Protein AF-A0A377UW04-F1 (afdb_monomer_lite)

pLDDT: mean 78.17, std 21.23, range [32.84, 97.94]

Secondary structure (DSSP, 8-state):
--HHHHHHHSS-PPP------TTEEEEEE-TTS-EESS--SEEEEEE-S-HHHHHHHHHHHHHHHHHHHHHT-TTGGGS-PPP-----------------S--HHHHHHH---

InterPro domains:
  IPR012338 Beta-lactamase/transpeptidase-like [G3DSA:3.40.710.10] (1-67)

Organism: Klebsiella pneumoniae (NCBI:txid573)

Sequence (113 aa):
MSIYQRYLANQTPTPLVLTVPEDVVDMGVDSNGNFVCSGGMRSLPVWTTQPDALCRQGEMMQQQQLQQQEAKNPFNQSGQQPPPQQQQQQQPPKQQEKSDGVAGWIKDMFGSN

Foldseek 3Di:
DDPVVVVCVVDPDDDDDDDDDPQFDWFAAAPVRATAPDDHPGTDTDRHPCSPVRRVVSVVVVVVVVVVVVVPDPVNVVDDDDPDDDDDDDDDDDDPPPPDPDPVVVCVVPPDD

Radius of gyration: 28.06 Å; chains: 1; bounding box: 60×44×73 Å

Structure (mmCIF, N/CA/C/O backbone):
data_AF-A0A377UW04-F1
#
_entry.id   AF-A0A377UW04-F1
#
loop_
_atom_site.group_PDB
_atom_site.id
_atom_site.type_symbol
_atom_site.label_atom_id
_atom_site.label_alt_id
_atom_site.label_comp_id
_atom_site.label_asym_id
_atom_site.label_entity_id
_atom_site.label_seq_id
_atom_site.pdbx_PDB_ins_code
_atom_site.Cartn_x
_atom_site.Cartn_y
_atom_site.Cartn_z
_atom_site.occupancy
_atom_site.B_iso_or_equiv
_atom_site.auth_seq_id
_atom_site.auth_comp_id
_atom_site.auth_asym_id
_atom_site.auth_atom_id
_atom_site.pdbx_PDB_model_num
ATOM 1 N N . MET A 1 1 ? 1.927 -4.065 35.494 1.00 72.06 1 MET A N 1
ATOM 2 C CA . MET A 1 1 ? 0.737 -4.257 34.635 1.00 72.06 1 MET A CA 1
ATOM 3 C C . MET A 1 1 ? 0.150 -2.891 34.331 1.00 72.06 1 MET A C 1
ATOM 5 O O . MET A 1 1 ? -0.013 -2.115 35.268 1.00 72.06 1 MET A O 1
ATOM 9 N N . SER A 1 2 ? -0.097 -2.566 33.061 1.00 93.25 2 SER A N 1
ATOM 10 C CA . SER A 1 2 ? -0.686 -1.270 32.698 1.00 93.25 2 SER A CA 1
ATOM 11 C C . SER A 1 2 ? -2.187 -1.242 33.009 1.00 93.25 2 SER A C 1
ATOM 13 O O . SER A 1 2 ? -2.844 -2.285 33.056 1.00 93.25 2 SER A O 1
ATOM 15 N N . ILE A 1 3 ? -2.744 -0.046 33.216 1.00 95.75 3 ILE A N 1
ATOM 16 C CA . ILE A 1 3 ? -4.182 0.131 33.479 1.00 95.75 3 ILE A CA 1
ATOM 17 C C . ILE A 1 3 ? -5.031 -0.423 32.325 1.00 95.75 3 ILE A C 1
ATOM 19 O O . ILE A 1 3 ? -6.041 -1.077 32.571 1.00 95.75 3 ILE A O 1
ATOM 23 N N . TYR A 1 4 ? -4.584 -0.246 31.078 1.00 95.19 4 TYR A N 1
ATOM 24 C CA . TYR A 1 4 ? -5.292 -0.744 29.898 1.00 95.19 4 TYR A CA 1
ATOM 25 C C . TYR A 1 4 ? -5.371 -2.277 29.855 1.00 95.19 4 TYR A C 1
ATOM 27 O O . TYR A 1 4 ? -6.445 -2.830 29.637 1.00 95.19 4 TYR A O 1
ATOM 35 N N . GLN A 1 5 ? -4.271 -2.975 30.159 1.00 95.69 5 GLN A N 1
ATOM 36 C CA . GLN A 1 5 ? -4.279 -4.441 30.239 1.00 95.69 5 GLN A CA 1
ATOM 37 C C . GLN A 1 5 ? -5.262 -4.948 31.302 1.00 95.69 5 GLN A C 1
ATOM 39 O O . GLN A 1 5 ? -5.999 -5.899 31.056 1.00 95.69 5 GLN A O 1
ATOM 44 N N . ARG A 1 6 ? -5.319 -4.291 32.469 1.00 96.19 6 ARG A N 1
ATOM 45 C CA . ARG A 1 6 ? -6.254 -4.663 33.541 1.00 96.19 6 ARG A CA 1
ATOM 46 C C . ARG A 1 6 ? -7.714 -4.414 33.153 1.00 96.19 6 ARG A C 1
ATOM 48 O O . ARG A 1 6 ? -8.574 -5.213 33.502 1.00 96.19 6 ARG A O 1
ATOM 55 N N . TYR A 1 7 ? -7.993 -3.330 32.431 1.00 94.88 7 TYR A N 1
ATOM 56 C CA . TYR A 1 7 ? -9.330 -3.034 31.914 1.00 94.88 7 TYR A CA 1
ATOM 57 C C . TYR A 1 7 ? -9.810 -4.111 30.929 1.00 94.88 7 TYR A C 1
ATOM 59 O O . TYR A 1 7 ? -10.910 -4.631 31.102 1.00 94.88 7 TYR A O 1
ATOM 67 N N . LEU A 1 8 ? -8.960 -4.499 29.969 1.00 95.56 8 LEU A N 1
ATOM 68 C CA . LEU A 1 8 ? -9.269 -5.557 28.999 1.00 95.56 8 LEU A CA 1
ATOM 69 C C . LEU A 1 8 ? -9.450 -6.937 29.647 1.00 95.56 8 LEU A C 1
ATOM 71 O O . LEU A 1 8 ? -10.205 -7.743 29.126 1.00 95.56 8 LEU A O 1
ATOM 75 N N . ALA A 1 9 ? -8.771 -7.218 30.764 1.00 95.25 9 ALA A N 1
ATOM 76 C CA . ALA A 1 9 ? -8.897 -8.491 31.479 1.00 95.25 9 ALA A CA 1
ATOM 77 C C . ALA A 1 9 ? -10.155 -8.581 32.364 1.00 95.25 9 ALA A C 1
ATOM 79 O O . ALA A 1 9 ? -10.619 -9.676 32.667 1.00 95.25 9 ALA A O 1
ATOM 80 N N . ASN A 1 10 ? -10.700 -7.440 32.795 1.00 95.75 10 ASN A N 1
ATOM 81 C CA . ASN A 1 10 ? -11.853 -7.382 33.698 1.00 95.75 10 ASN A CA 1
ATOM 82 C C . ASN A 1 10 ? -13.208 -7.365 32.967 1.00 95.75 10 ASN A C 1
ATOM 84 O O . ASN A 1 10 ? -14.249 -7.392 33.620 1.00 95.75 10 ASN A O 1
ATOM 88 N N . GLN A 1 11 ? -13.211 -7.261 31.638 1.00 94.31 11 GLN A N 1
ATOM 89 C CA . GLN A 1 11 ? -14.406 -7.190 30.791 1.00 94.31 11 GLN A CA 1
ATOM 90 C C . GLN A 1 11 ? -14.172 -8.023 29.528 1.00 94.31 11 GLN A C 1
ATOM 92 O O . GLN A 1 11 ? -13.035 -8.355 29.222 1.00 94.31 11 GLN A O 1
ATOM 97 N N . THR A 1 12 ? -15.223 -8.377 28.786 1.00 95.50 12 THR A N 1
ATOM 98 C CA . THR A 1 12 ? -15.052 -9.023 27.472 1.00 95.50 12 THR A CA 1
ATOM 99 C C . THR A 1 12 ? -14.927 -7.931 26.408 1.00 95.50 12 THR A C 1
ATOM 101 O O . THR A 1 12 ? -15.930 -7.275 26.124 1.00 95.50 12 THR A O 1
ATOM 104 N N . PRO A 1 13 ? -13.732 -7.669 25.847 1.00 96.00 13 PRO A N 1
ATOM 105 C CA . PRO A 1 13 ? -13.579 -6.642 24.828 1.00 96.00 13 PRO A CA 1
ATOM 106 C C . PRO A 1 13 ? -14.220 -7.084 23.513 1.00 96.00 13 PRO A C 1
ATOM 108 O O . PRO A 1 13 ? -14.110 -8.242 23.107 1.00 96.00 13 PRO A O 1
ATOM 111 N N . THR A 1 14 ? -14.847 -6.141 22.817 1.00 96.56 14 THR A N 1
ATOM 112 C CA . THR A 1 14 ? -15.293 -6.358 21.439 1.00 96.56 14 THR A CA 1
ATOM 113 C C . THR A 1 14 ? -14.068 -6.471 20.526 1.00 96.56 14 THR A C 1
ATOM 115 O O . THR A 1 14 ? -13.223 -5.570 20.554 1.00 96.56 14 THR A O 1
ATOM 118 N N . PRO A 1 15 ? -13.942 -7.536 19.712 1.00 96.19 15 PRO A N 1
ATOM 119 C CA . PRO A 1 15 ? -12.846 -7.661 18.760 1.00 96.19 15 PRO A CA 1
ATOM 120 C C . PRO A 1 15 ? -12.817 -6.490 17.777 1.00 96.19 15 PRO A C 1
ATOM 122 O O . PRO A 1 15 ? -13.855 -6.073 17.261 1.00 96.19 15 PRO A O 1
ATOM 125 N N . LEU A 1 16 ? -11.618 -5.983 17.491 1.00 96.31 16 LEU A N 1
ATOM 126 C CA . LEU A 1 16 ? -11.438 -4.971 16.459 1.00 96.31 16 LEU A CA 1
ATOM 127 C C . LEU A 1 16 ? -11.484 -5.643 15.085 1.00 96.31 16 LEU A C 1
ATOM 129 O O . LEU A 1 16 ? -10.561 -6.362 14.710 1.00 96.31 16 LEU A O 1
ATOM 133 N N . VAL A 1 17 ? -12.557 -5.389 14.340 1.00 96.44 17 VAL A N 1
ATOM 134 C CA . VAL A 1 17 ? -12.695 -5.802 12.941 1.00 96.44 17 VAL A CA 1
ATOM 135 C C . VAL A 1 17 ? -12.452 -4.581 12.063 1.00 96.44 17 VAL A C 1
ATOM 137 O O . VAL A 1 17 ? -13.229 -3.628 12.091 1.00 96.44 17 VAL A O 1
ATOM 140 N N . LEU A 1 18 ? -11.363 -4.601 11.296 1.00 94.69 18 LEU A N 1
ATOM 141 C CA . LEU A 1 18 ? -11.051 -3.544 10.339 1.00 94.69 18 LEU A CA 1
ATOM 142 C C . LEU A 1 18 ? -11.833 -3.799 9.049 1.00 94.69 18 LEU A C 1
ATOM 144 O O . LEU A 1 18 ? -11.510 -4.706 8.286 1.00 94.69 18 LEU A O 1
ATOM 148 N N . THR A 1 19 ? -12.883 -3.012 8.827 1.00 96.06 19 THR A N 1
ATOM 149 C CA . THR A 1 19 ? -13.587 -2.974 7.544 1.00 96.06 19 THR A CA 1
ATOM 150 C C . THR A 1 19 ? -12.818 -2.057 6.606 1.00 96.06 19 THR A C 1
ATOM 152 O O . THR A 1 19 ? -12.619 -0.879 6.897 1.00 96.06 19 THR A O 1
ATOM 155 N N . VAL A 1 20 ? -12.315 -2.622 5.510 1.00 96.56 20 VAL A N 1
ATOM 156 C CA . VAL A 1 20 ? -11.542 -1.868 4.520 1.00 96.56 20 VAL A CA 1
ATOM 157 C C . VAL A 1 20 ? -12.486 -0.885 3.810 1.00 96.56 20 VAL A C 1
ATOM 159 O O . VAL A 1 20 ? -13.536 -1.321 3.331 1.00 96.56 20 VAL A O 1
ATOM 162 N N . PRO A 1 21 ? -12.173 0.425 3.784 1.00 96.69 21 PRO A N 1
ATOM 163 C CA . PRO A 1 21 ? -12.984 1.413 3.079 1.00 96.69 21 PRO A CA 1
ATOM 164 C C . PRO A 1 21 ? -12.754 1.347 1.560 1.00 96.69 21 PRO A C 1
ATOM 166 O O . PRO A 1 21 ? -11.917 0.589 1.072 1.00 96.69 21 PRO A O 1
ATOM 169 N N . GLU A 1 22 ? -13.492 2.168 0.813 1.00 97.25 22 GLU A N 1
ATOM 170 C CA . GLU A 1 22 ? -13.260 2.353 -0.622 1.00 97.25 22 GLU A CA 1
ATOM 171 C C . GLU A 1 22 ? -11.829 2.843 -0.894 1.00 97.25 22 GLU A C 1
ATOM 173 O O . GLU A 1 22 ? -11.230 3.550 -0.080 1.00 97.25 22 GLU A O 1
ATOM 178 N N . ASP A 1 23 ? -11.282 2.426 -2.035 1.00 97.31 23 ASP A N 1
ATOM 179 C CA . ASP A 1 23 ? -9.949 2.789 -2.524 1.00 97.31 23 ASP A CA 1
ATOM 180 C C . ASP A 1 23 ? -8.772 2.390 -1.624 1.00 97.31 23 ASP A C 1
ATOM 182 O O . ASP A 1 23 ? -7.644 2.797 -1.889 1.00 97.31 23 ASP A O 1
ATOM 186 N N . VAL A 1 24 ? -8.972 1.588 -0.575 1.00 97.38 24 VAL A N 1
ATOM 187 C CA . VAL A 1 24 ? -7.859 0.975 0.161 1.00 97.38 24 VAL A CA 1
ATOM 188 C C . VAL A 1 24 ? -7.616 -0.423 -0.382 1.00 97.38 24 VAL A C 1
ATOM 190 O O . VAL A 1 24 ? -8.438 -1.324 -0.230 1.00 97.38 24 VAL A O 1
ATOM 193 N N . VAL A 1 25 ? -6.460 -0.600 -1.014 1.00 96.50 25 VAL A N 1
ATOM 194 C CA . VAL A 1 25 ? -6.049 -1.854 -1.645 1.00 96.50 25 VAL A CA 1
ATOM 195 C C . VAL A 1 25 ? -4.718 -2.320 -1.081 1.00 96.50 25 VAL A C 1
ATOM 197 O O . VAL A 1 25 ? -3.814 -1.526 -0.823 1.00 96.50 25 VAL A O 1
ATOM 200 N N . ASP A 1 26 ? -4.598 -3.625 -0.891 1.00 96.12 26 ASP A N 1
ATOM 201 C CA . ASP A 1 26 ? -3.363 -4.252 -0.445 1.00 96.12 26 ASP A CA 1
ATOM 202 C C . ASP A 1 26 ? -2.378 -4.354 -1.618 1.00 96.12 26 ASP A C 1
ATOM 204 O O . ASP A 1 26 ? -2.632 -5.050 -2.602 1.00 96.12 26 ASP A O 1
ATOM 208 N N . MET A 1 27 ? -1.248 -3.649 -1.520 1.00 97.31 27 MET A N 1
ATOM 209 C CA . MET A 1 27 ? -0.190 -3.639 -2.532 1.00 97.31 27 MET A CA 1
ATOM 210 C C . MET A 1 27 ? 1.087 -4.308 -2.025 1.00 97.31 27 MET A C 1
ATOM 212 O O . MET A 1 27 ? 1.551 -4.043 -0.913 1.00 97.31 27 MET A O 1
ATOM 216 N N . GLY A 1 28 ? 1.698 -5.130 -2.879 1.00 96.88 28 GLY A N 1
ATOM 217 C CA . GLY A 1 28 ? 2.993 -5.748 -2.611 1.00 9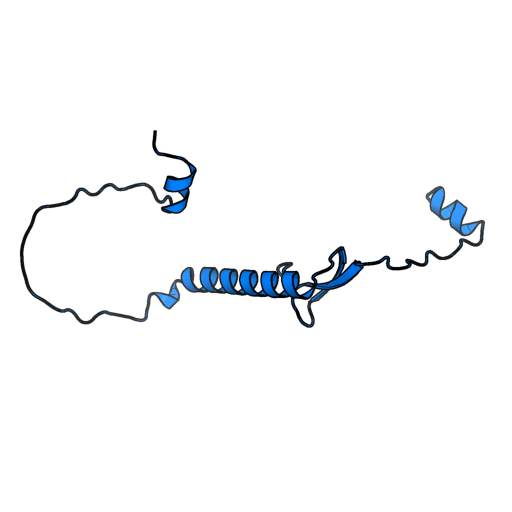6.88 28 GLY A CA 1
ATOM 218 C C . GLY A 1 28 ? 4.137 -4.738 -2.674 1.00 96.88 28 GLY A C 1
ATOM 219 O O . GLY A 1 28 ? 4.155 -3.864 -3.543 1.00 96.88 28 GLY A O 1
ATOM 220 N N . VAL A 1 29 ? 5.118 -4.882 -1.781 1.00 96.38 29 VAL A N 1
ATOM 221 C CA . VAL A 1 29 ? 6.385 -4.135 -1.837 1.00 96.38 29 VAL A CA 1
ATOM 222 C C . VAL A 1 29 ? 7.596 -5.067 -1.753 1.00 96.38 29 VAL A C 1
ATOM 224 O O . VAL A 1 29 ? 7.540 -6.112 -1.097 1.00 96.38 29 VAL A O 1
ATOM 227 N N . ASP A 1 30 ? 8.686 -4.706 -2.428 1.00 93.75 30 ASP A N 1
ATOM 228 C CA . ASP A 1 30 ? 9.968 -5.423 -2.393 1.00 93.75 30 ASP A CA 1
ATOM 229 C C . ASP A 1 30 ? 10.831 -5.050 -1.162 1.00 93.75 30 ASP A C 1
ATOM 231 O O . ASP A 1 30 ? 10.422 -4.270 -0.299 1.00 93.75 30 ASP A O 1
ATOM 235 N N . SER A 1 31 ? 12.043 -5.609 -1.066 1.00 93.75 31 SER A N 1
ATOM 236 C CA . SER A 1 31 ? 13.012 -5.311 0.010 1.00 93.75 31 SER A CA 1
ATOM 237 C C . SER A 1 31 ? 13.545 -3.894 0.025 1.00 93.75 31 SER A C 1
ATOM 239 O O . SER A 1 31 ? 14.046 -3.442 1.054 1.00 93.75 31 SER A O 1
ATOM 241 N N . ASN A 1 32 ? 13.421 -3.198 -1.095 1.00 91.69 32 ASN A N 1
ATOM 242 C CA . ASN A 1 32 ? 13.861 -1.824 -1.247 1.00 91.69 32 ASN A CA 1
ATOM 243 C C . ASN A 1 32 ? 12.703 -0.846 -0.972 1.00 91.69 32 ASN A C 1
ATOM 245 O O . ASN A 1 32 ? 12.915 0.363 -0.977 1.00 91.69 32 ASN A O 1
ATOM 249 N N . GLY A 1 33 ? 11.499 -1.362 -0.686 1.00 92.50 33 GLY A N 1
ATOM 250 C CA . GLY A 1 33 ? 10.301 -0.582 -0.397 1.00 92.50 33 GLY A CA 1
ATOM 251 C C . GLY A 1 33 ? 9.555 -0.092 -1.639 1.00 92.50 33 GLY A C 1
ATOM 252 O O . GLY A 1 33 ? 8.670 0.750 -1.501 1.00 92.50 33 GLY A O 1
ATOM 253 N N . ASN A 1 34 ? 9.881 -0.596 -2.833 1.00 94.75 34 ASN A N 1
ATOM 254 C CA . ASN A 1 34 ? 9.173 -0.242 -4.062 1.00 94.75 34 ASN A CA 1
ATOM 255 C C . ASN A 1 34 ? 7.905 -1.087 -4.207 1.00 94.75 34 ASN A C 1
ATOM 257 O O . ASN A 1 34 ? 7.919 -2.279 -3.894 1.00 94.75 34 ASN A O 1
ATOM 261 N N . PHE A 1 35 ? 6.830 -0.497 -4.731 1.00 96.44 35 PHE A N 1
ATOM 262 C CA . PHE A 1 35 ? 5.633 -1.249 -5.109 1.00 96.44 35 PHE A CA 1
ATOM 263 C C . PHE A 1 35 ? 5.929 -2.211 -6.263 1.00 96.44 35 PHE A C 1
ATOM 265 O O . PHE A 1 35 ? 6.639 -1.855 -7.202 1.00 96.44 35 PHE A O 1
ATOM 272 N N . VAL A 1 36 ? 5.354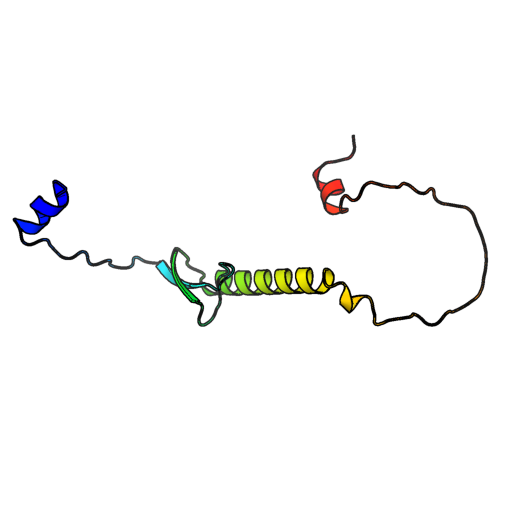 -3.411 -6.213 1.00 95.31 36 VAL A N 1
ATOM 273 C CA . VAL A 1 36 ? 5.498 -4.438 -7.255 1.00 95.31 36 VAL A CA 1
ATOM 274 C C . VAL A 1 36 ? 4.130 -4.942 -7.695 1.00 95.31 36 VAL A C 1
ATOM 276 O O . VAL A 1 36 ? 3.213 -5.051 -6.881 1.00 95.31 36 VAL A O 1
ATOM 279 N N . CYS A 1 37 ? 3.968 -5.237 -8.988 1.00 93.44 37 CYS A N 1
ATOM 280 C CA . CYS A 1 37 ? 2.658 -5.616 -9.528 1.00 93.44 37 CYS A CA 1
ATOM 281 C C . CYS A 1 37 ? 2.252 -7.055 -9.163 1.00 93.44 37 CYS A C 1
ATOM 283 O O . CYS A 1 37 ? 1.074 -7.399 -9.217 1.00 93.44 37 CYS A O 1
ATOM 285 N N . SER A 1 38 ? 3.205 -7.909 -8.775 1.00 90.12 38 SER A N 1
ATOM 286 C CA . SER A 1 38 ? 2.918 -9.261 -8.291 1.00 90.12 38 SER A CA 1
ATOM 287 C C . SER A 1 38 ? 3.894 -9.689 -7.193 1.00 90.12 38 SER A C 1
ATOM 289 O O . SER A 1 38 ? 5.092 -9.415 -7.260 1.00 90.12 38 SER A O 1
ATOM 291 N N . GLY A 1 39 ? 3.373 -10.364 -6.165 1.00 90.44 39 GLY A N 1
ATOM 292 C CA . GLY A 1 39 ? 4.165 -10.826 -5.026 1.00 90.44 39 GLY A CA 1
ATOM 293 C C . GLY A 1 39 ? 4.554 -9.697 -4.069 1.00 90.44 39 GLY A C 1
ATOM 294 O O . GLY A 1 39 ? 3.692 -8.991 -3.552 1.00 90.44 39 GLY A O 1
ATOM 295 N N . GLY A 1 40 ? 5.852 -9.561 -3.805 1.00 92.06 40 GLY A N 1
ATOM 296 C CA . GLY A 1 40 ? 6.393 -8.684 -2.765 1.00 92.06 40 GLY A CA 1
ATOM 297 C C . GLY A 1 40 ? 6.702 -9.435 -1.468 1.00 92.06 40 GLY A C 1
ATOM 298 O O . GLY A 1 40 ? 6.153 -10.498 -1.185 1.00 92.06 40 GLY A O 1
ATOM 299 N N . MET A 1 41 ? 7.622 -8.888 -0.675 1.00 96.25 41 MET A N 1
ATOM 300 C CA . MET A 1 41 ? 8.014 -9.474 0.612 1.00 96.25 41 MET A CA 1
ATOM 301 C C . MET A 1 41 ? 6.992 -9.195 1.723 1.00 96.25 41 MET A C 1
ATOM 303 O O . MET A 1 41 ? 6.969 -9.884 2.740 1.00 96.25 41 MET A O 1
ATOM 307 N N . ARG A 1 42 ? 6.185 -8.144 1.552 1.00 96.75 42 ARG A N 1
ATOM 308 C CA . ARG A 1 42 ? 5.099 -7.737 2.447 1.00 96.75 42 ARG A CA 1
ATOM 309 C C . ARG A 1 42 ? 4.013 -7.051 1.624 1.00 96.75 42 ARG A C 1
ATOM 311 O O . ARG A 1 42 ? 4.305 -6.485 0.572 1.00 96.75 42 ARG A O 1
ATOM 318 N N . SER A 1 43 ? 2.794 -7.069 2.147 1.00 96.62 43 SER A N 1
ATOM 319 C CA . SER A 1 43 ? 1.672 -6.299 1.615 1.00 96.62 43 SER A CA 1
ATOM 320 C C . SER A 1 43 ? 1.380 -5.105 2.521 1.00 96.62 43 SER A C 1
ATOM 322 O O . SER A 1 43 ? 1.568 -5.199 3.740 1.00 96.62 43 SER A O 1
ATOM 324 N N . LEU A 1 44 ? 0.968 -3.980 1.941 1.00 97.19 44 LEU A N 1
ATOM 325 C CA . LEU A 1 44 ? 0.561 -2.784 2.672 1.00 97.19 44 LEU A CA 1
ATOM 326 C C . LEU A 1 44 ? -0.780 -2.260 2.158 1.00 97.19 44 LEU A C 1
ATOM 328 O O . LEU A 1 44 ? -0.939 -2.168 0.941 1.00 97.19 44 LEU A O 1
ATOM 332 N N . PRO A 1 45 ? -1.695 -1.839 3.050 1.00 97.38 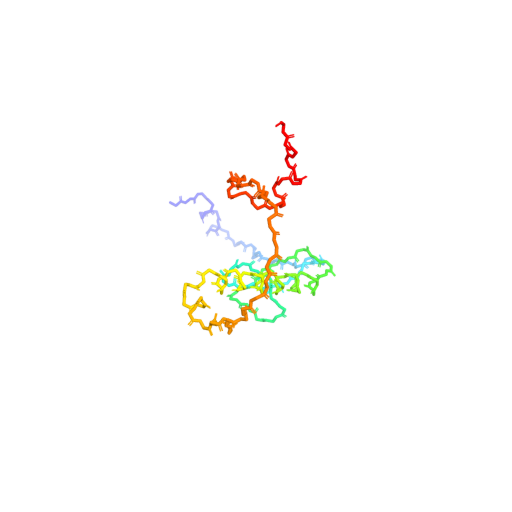45 PRO A N 1
ATOM 333 C CA . PRO A 1 45 ? -2.894 -1.135 2.631 1.00 97.38 45 PRO A CA 1
ATOM 334 C C . PRO A 1 45 ? -2.500 0.250 2.110 1.00 97.38 45 PRO A C 1
ATOM 336 O O . PRO A 1 45 ? -1.889 1.051 2.825 1.00 97.38 45 PRO A O 1
ATOM 339 N N . VAL A 1 46 ? -2.845 0.531 0.858 1.00 97.44 46 VAL A N 1
ATOM 340 C CA . VAL A 1 46 ? -2.579 1.796 0.172 1.00 97.44 46 VAL A CA 1
ATOM 341 C C . VAL A 1 46 ? -3.906 2.418 -0.219 1.00 97.44 46 VAL A C 1
ATOM 343 O O . VAL A 1 46 ? -4.732 1.771 -0.854 1.00 97.44 46 VAL A O 1
ATOM 346 N N . TRP A 1 47 ? -4.094 3.687 0.131 1.00 97.94 47 TRP A N 1
ATOM 347 C CA . TRP A 1 47 ? -5.231 4.460 -0.350 1.00 97.94 47 TRP A CA 1
ATOM 348 C C . TRP A 1 47 ? -4.944 4.971 -1.767 1.00 97.94 47 TRP A C 1
ATOM 350 O O . TRP A 1 47 ? -4.167 5.908 -1.954 1.00 97.94 47 TRP A O 1
ATOM 360 N N . THR A 1 48 ? -5.514 4.313 -2.772 1.00 96.88 48 THR A N 1
ATOM 361 C CA . THR A 1 48 ? -5.329 4.628 -4.188 1.00 96.88 48 THR A CA 1
ATOM 362 C C . THR A 1 48 ? -6.489 4.105 -5.034 1.00 96.88 48 THR A C 1
ATOM 364 O O . THR A 1 48 ? -6.957 2.984 -4.864 1.00 96.88 48 THR A O 1
ATOM 367 N N . THR A 1 49 ? -6.889 4.891 -6.028 1.00 97.75 49 THR A N 1
ATOM 368 C CA . THR A 1 49 ? -7.786 4.454 -7.110 1.00 97.75 49 THR A CA 1
ATOM 369 C C . THR A 1 49 ? -7.019 3.823 -8.281 1.00 97.75 49 THR A C 1
ATOM 371 O O . THR A 1 49 ? -7.621 3.378 -9.256 1.00 97.75 49 THR A O 1
ATOM 374 N N . GLN A 1 50 ? -5.678 3.813 -8.230 1.00 97.38 50 GLN A N 1
ATOM 375 C CA . GLN A 1 50 ? -4.795 3.424 -9.337 1.00 97.38 50 GLN A CA 1
ATOM 376 C C . GLN A 1 50 ? -3.639 2.507 -8.876 1.00 97.38 50 GLN A C 1
ATOM 378 O O . GLN A 1 50 ? -2.466 2.877 -9.016 1.00 97.38 50 GLN A O 1
ATOM 383 N N . PRO A 1 51 ? -3.919 1.302 -8.345 1.00 96.31 51 PRO A N 1
ATOM 384 C CA . PRO A 1 51 ? -2.875 0.376 -7.886 1.00 96.31 51 PRO A CA 1
ATOM 385 C C . PRO A 1 51 ? -1.869 0.012 -8.987 1.00 96.31 51 PRO A C 1
ATOM 387 O O . PRO A 1 51 ? -0.660 0.010 -8.751 1.00 96.31 51 PRO A O 1
ATOM 390 N N . ASP A 1 52 ? -2.345 -0.197 -10.217 1.00 95.75 52 ASP A N 1
ATOM 391 C CA . ASP A 1 52 ? -1.490 -0.565 -11.353 1.00 95.75 52 ASP A CA 1
ATOM 392 C C . ASP A 1 52 ? -0.498 0.541 -11.739 1.00 95.75 52 ASP A C 1
ATOM 394 O O . ASP A 1 52 ? 0.596 0.276 -12.238 1.00 95.75 52 ASP A O 1
ATOM 398 N N . ALA A 1 53 ? -0.868 1.811 -11.544 1.00 96.12 53 ALA A N 1
ATOM 399 C CA . ALA A 1 53 ? 0.025 2.931 -11.831 1.00 96.12 53 ALA A CA 1
ATOM 400 C C . ALA A 1 53 ? 1.179 2.980 -10.823 1.00 96.12 53 ALA A C 1
ATOM 402 O O . ALA A 1 53 ? 2.336 3.124 -11.222 1.00 96.12 53 ALA A O 1
ATOM 403 N N . LEU A 1 54 ? 0.866 2.791 -9.539 1.00 95.88 54 LEU A N 1
ATOM 404 C CA . LEU A 1 54 ? 1.854 2.778 -8.464 1.00 95.88 54 LEU A CA 1
ATOM 405 C C . LEU A 1 54 ? 2.814 1.589 -8.583 1.00 95.88 54 LEU A C 1
ATOM 407 O O . LEU A 1 54 ? 4.017 1.760 -8.395 1.00 95.88 54 LEU A O 1
ATOM 411 N N . CYS A 1 55 ? 2.317 0.404 -8.951 1.00 94.81 55 CYS A N 1
ATOM 412 C CA . CYS A 1 55 ? 3.181 -0.763 -9.115 1.00 94.81 55 CYS A CA 1
ATOM 413 C C . CYS A 1 55 ? 4.130 -0.613 -10.317 1.00 94.81 55 CYS A C 1
ATOM 415 O O . CYS A 1 55 ? 5.334 -0.818 -10.172 1.00 94.81 55 CYS A O 1
ATOM 417 N N . ARG A 1 56 ? 3.639 -0.122 -11.466 1.00 94.44 56 ARG A N 1
ATOM 418 C CA . ARG A 1 56 ? 4.492 0.182 -12.632 1.00 94.44 56 ARG A CA 1
ATOM 419 C C . ARG A 1 56 ? 5.541 1.247 -12.321 1.00 94.44 56 ARG A C 1
ATOM 421 O O . ARG A 1 56 ? 6.673 1.161 -12.790 1.00 94.44 56 ARG A O 1
ATOM 428 N N . GLN A 1 57 ? 5.181 2.253 -11.526 1.00 93.31 57 GLN A N 1
ATOM 429 C CA . GLN A 1 57 ? 6.129 3.265 -11.067 1.00 93.31 57 GLN A CA 1
ATOM 430 C C . GLN A 1 57 ? 7.239 2.653 -10.203 1.00 93.31 57 GLN A C 1
ATOM 432 O O . GLN A 1 57 ? 8.409 2.998 -10.381 1.00 93.31 57 GLN A O 1
ATOM 437 N N . GLY A 1 58 ? 6.887 1.738 -9.297 1.00 91.94 58 GLY A N 1
ATOM 438 C CA . GLY A 1 58 ? 7.853 1.030 -8.460 1.00 91.94 58 GLY A CA 1
ATOM 439 C C . GLY A 1 58 ? 8.822 0.165 -9.270 1.00 91.94 58 GLY A C 1
ATOM 440 O O . GLY A 1 58 ? 10.030 0.229 -9.044 1.00 91.94 58 GLY A O 1
ATOM 441 N N . GLU A 1 59 ? 8.331 -0.556 -10.279 1.00 89.50 59 GLU A N 1
ATOM 442 C CA . GLU A 1 59 ? 9.171 -1.362 -11.179 1.00 89.50 59 GLU A CA 1
ATOM 443 C C . GLU A 1 59 ? 10.170 -0.504 -11.973 1.00 89.50 59 GLU A C 1
ATOM 445 O O . GLU A 1 59 ? 11.348 -0.854 -12.078 1.00 89.50 59 GLU A O 1
ATOM 450 N N . MET A 1 60 ? 9.746 0.663 -12.475 1.00 89.75 60 MET A N 1
ATOM 451 C CA . MET A 1 60 ? 10.653 1.606 -13.146 1.00 89.75 60 MET A CA 1
ATOM 452 C C . MET A 1 60 ? 11.750 2.118 -12.203 1.00 89.75 60 MET A C 1
ATOM 454 O O . MET A 1 60 ? 12.917 2.208 -12.593 1.00 89.75 60 MET A O 1
ATOM 458 N N . MET A 1 61 ? 11.396 2.417 -10.950 1.00 87.94 61 MET A N 1
ATOM 459 C CA . MET A 1 61 ? 12.359 2.861 -9.941 1.00 87.94 61 MET A CA 1
ATOM 460 C C . MET A 1 61 ? 13.380 1.765 -9.610 1.00 87.94 61 MET A C 1
ATOM 462 O O . MET A 1 61 ? 14.577 2.047 -9.516 1.00 87.94 61 MET A O 1
ATOM 466 N N . GLN A 1 62 ? 12.936 0.511 -9.500 1.00 86.50 62 GLN A N 1
ATOM 467 C CA . GLN A 1 62 ? 13.819 -0.639 -9.299 1.00 86.50 62 GLN A CA 1
ATOM 468 C C . GLN A 1 62 ? 14.811 -0.794 -10.464 1.00 86.50 62 GLN A C 1
ATOM 470 O O . GLN A 1 62 ? 16.009 -0.988 -10.243 1.00 86.50 62 GLN A O 1
ATOM 475 N N . GLN A 1 63 ? 14.343 -0.642 -11.705 1.00 86.56 63 GLN A N 1
ATOM 476 C CA . GLN A 1 63 ? 15.188 -0.754 -12.896 1.00 86.56 63 GLN A CA 1
ATOM 477 C C . GLN A 1 63 ? 16.265 0.346 -12.952 1.00 86.56 63 GLN A C 1
ATOM 479 O O . GLN A 1 63 ? 17.416 0.079 -13.304 1.00 86.56 63 GLN A O 1
ATOM 484 N N . GLN A 1 64 ? 15.927 1.568 -12.530 1.00 86.25 64 GLN A N 1
ATOM 485 C CA . GLN A 1 64 ? 16.887 2.670 -12.441 1.00 86.25 64 GLN A CA 1
ATOM 486 C C . GLN A 1 64 ? 17.958 2.431 -11.362 1.00 86.25 64 GLN A C 1
ATOM 488 O O . GLN A 1 64 ? 19.125 2.777 -11.563 1.00 86.25 64 GLN A O 1
ATOM 493 N N . GLN A 1 65 ? 17.590 1.813 -10.236 1.00 83.69 65 GLN A N 1
ATOM 494 C CA . GLN A 1 65 ? 18.542 1.462 -9.176 1.00 83.69 65 GLN A CA 1
ATOM 495 C C . GLN A 1 65 ? 19.544 0.392 -9.638 1.00 83.69 65 GLN A C 1
ATOM 497 O O . GLN A 1 65 ? 20.738 0.520 -9.359 1.00 83.69 65 GLN A O 1
ATOM 502 N N . LEU A 1 66 ? 19.092 -0.612 -10.398 1.00 84.12 66 LEU A N 1
ATOM 503 C CA . LEU A 1 66 ? 19.968 -1.644 -10.964 1.00 84.12 66 LEU A CA 1
ATOM 504 C C . LEU A 1 66 ? 20.993 -1.049 -11.943 1.00 84.12 66 LEU A C 1
ATOM 506 O O . LEU A 1 66 ? 22.187 -1.315 -11.803 1.00 84.12 66 LEU A O 1
ATOM 510 N N . GLN A 1 67 ? 20.569 -0.156 -12.847 1.00 82.62 67 GLN A N 1
ATOM 511 C CA . GLN A 1 67 ? 21.491 0.517 -13.775 1.00 82.62 67 GLN A CA 1
ATOM 512 C C . GLN A 1 67 ? 22.553 1.359 -13.058 1.00 82.62 67 GLN A C 1
ATOM 514 O O . GLN A 1 67 ? 23.711 1.377 -13.476 1.00 82.62 67 GLN A O 1
ATOM 519 N N . GLN A 1 68 ? 22.206 2.042 -11.961 1.00 79.00 68 GLN A N 1
ATOM 520 C CA . GLN A 1 68 ? 23.200 2.783 -11.174 1.00 79.00 68 GLN A CA 1
ATOM 521 C C . GLN A 1 68 ? 24.227 1.855 -10.516 1.00 79.00 68 GLN A C 1
ATOM 523 O O . GLN A 1 68 ? 25.401 2.215 -10.408 1.00 79.00 68 GLN A O 1
ATOM 528 N N . GLN A 1 69 ? 23.811 0.661 -10.093 1.00 75.81 69 GLN A N 1
ATOM 529 C CA . GLN A 1 69 ? 24.712 -0.336 -9.521 1.00 75.81 69 GLN A CA 1
ATOM 530 C C . GLN A 1 69 ? 25.652 -0.929 -10.579 1.00 75.81 69 GLN A C 1
ATOM 532 O O . GLN A 1 69 ? 26.851 -1.049 -10.325 1.00 75.81 69 GLN A O 1
ATOM 537 N N . GLU A 1 70 ? 25.147 -1.220 -11.780 1.00 72.88 70 GLU A N 1
ATOM 538 C CA . GLU A 1 70 ? 25.955 -1.699 -12.909 1.00 72.88 70 GLU A CA 1
ATOM 539 C C . GLU A 1 70 ? 26.942 -0.641 -13.417 1.00 72.88 70 GLU A C 1
ATOM 541 O O . GLU A 1 70 ? 28.102 -0.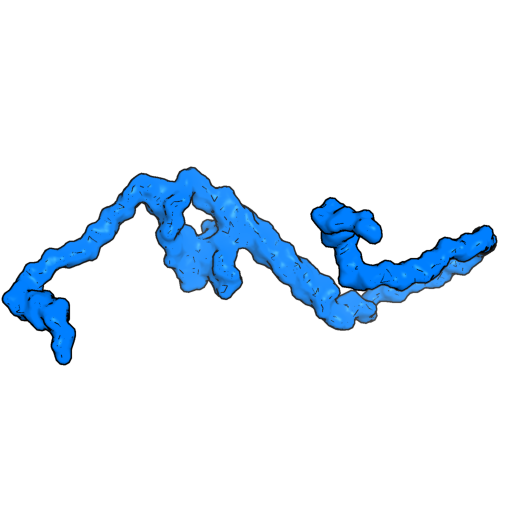959 -13.688 1.00 72.88 70 GLU A O 1
ATOM 546 N N . ALA A 1 71 ? 26.524 0.627 -13.482 1.00 72.38 71 ALA A N 1
ATOM 547 C CA . ALA A 1 71 ? 27.393 1.742 -13.858 1.00 72.38 71 ALA A CA 1
ATOM 548 C C . ALA A 1 71 ? 28.515 1.985 -12.834 1.00 72.38 71 ALA A C 1
ATOM 550 O O . ALA A 1 71 ? 29.602 2.445 -13.186 1.00 72.38 71 ALA A O 1
ATOM 551 N N . LYS A 1 72 ? 28.272 1.656 -11.561 1.00 69.12 72 LYS A N 1
ATOM 552 C CA . LYS A 1 72 ? 29.255 1.786 -10.479 1.00 69.12 72 LYS A CA 1
ATOM 553 C C . LYS A 1 72 ? 30.134 0.542 -10.316 1.00 69.12 72 LYS A C 1
ATOM 555 O O . LYS A 1 72 ? 30.978 0.518 -9.423 1.00 69.12 72 LYS A O 1
ATOM 560 N N . ASN A 1 73 ? 29.962 -0.481 -11.155 1.00 77.94 73 ASN A N 1
ATOM 561 C CA . ASN A 1 73 ? 30.697 -1.732 -11.046 1.00 77.94 73 ASN A CA 1
ATOM 562 C C . ASN A 1 73 ? 32.095 -1.592 -11.695 1.00 77.94 73 ASN A C 1
ATOM 564 O O . ASN A 1 73 ? 32.191 -1.487 -12.921 1.00 77.94 73 ASN A O 1
ATOM 568 N N . PRO A 1 74 ? 33.199 -1.594 -10.919 1.00 68.88 74 PRO A N 1
ATOM 569 C CA . PRO A 1 74 ? 34.546 -1.333 -11.444 1.00 68.88 74 PRO A CA 1
ATOM 570 C C . PRO A 1 74 ? 35.042 -2.403 -12.432 1.00 68.88 74 PRO A C 1
ATOM 572 O O . PRO A 1 74 ? 35.967 -2.147 -13.196 1.00 68.88 74 PRO A O 1
ATOM 575 N N . PHE A 1 75 ? 34.401 -3.575 -12.466 1.00 69.94 75 PHE A N 1
ATOM 576 C CA . PHE A 1 75 ? 34.699 -4.660 -13.407 1.00 69.94 75 PHE A CA 1
ATOM 577 C C . PHE A 1 75 ? 34.025 -4.497 -14.781 1.00 69.94 75 PHE A C 1
ATOM 579 O O . PHE A 1 75 ? 34.405 -5.177 -15.730 1.00 69.94 75 PHE A O 1
ATOM 586 N N . ASN A 1 76 ? 33.059 -3.580 -14.929 1.00 61.38 76 ASN A N 1
ATOM 587 C CA . ASN A 1 76 ? 32.417 -3.300 -16.221 1.00 61.38 76 ASN A CA 1
ATOM 588 C C . ASN A 1 76 ? 33.274 -2.369 -17.112 1.00 61.38 76 ASN A C 1
ATOM 590 O O . ASN A 1 76 ? 33.062 -2.261 -18.314 1.00 61.38 76 ASN A O 1
ATOM 594 N N . GLN A 1 77 ? 34.308 -1.730 -16.549 1.00 54.72 77 GLN A N 1
ATOM 595 C CA . GLN A 1 77 ? 35.261 -0.899 -17.303 1.00 54.72 77 GLN A CA 1
ATOM 596 C C . GLN A 1 77 ? 36.360 -1.715 -18.011 1.00 54.72 77 GLN A C 1
ATOM 598 O O . GLN A 1 77 ? 37.234 -1.144 -18.658 1.00 54.72 77 GLN A O 1
ATOM 603 N N . SER A 1 78 ? 36.348 -3.046 -17.902 1.00 55.81 78 SER A N 1
ATOM 604 C CA . SER A 1 78 ? 37.462 -3.900 -18.339 1.00 55.81 78 SER A CA 1
ATOM 605 C C . SER A 1 78 ? 37.313 -4.491 -19.753 1.00 55.81 78 SER A C 1
ATOM 607 O O . SER A 1 78 ? 38.121 -5.334 -20.131 1.00 55.81 78 SER A O 1
ATOM 609 N N . GLY A 1 79 ? 36.302 -4.090 -20.538 1.00 57.41 79 GLY A N 1
ATOM 610 C CA . GLY A 1 79 ? 35.865 -4.870 -21.708 1.00 57.41 79 GLY A CA 1
ATOM 611 C C . GLY A 1 79 ? 35.909 -4.242 -23.105 1.00 57.41 79 GLY A C 1
ATOM 612 O O . GLY A 1 79 ? 35.624 -4.965 -24.054 1.00 57.41 79 GLY A O 1
ATOM 613 N N . GLN A 1 80 ? 36.234 -2.959 -23.302 1.00 46.03 80 GLN A N 1
ATOM 614 C CA . GLN A 1 80 ? 36.286 -2.385 -24.660 1.00 46.03 80 GLN A CA 1
ATOM 615 C C . GLN A 1 80 ? 37.487 -1.454 -24.836 1.00 46.03 80 GLN A C 1
ATOM 617 O O . GLN A 1 80 ? 37.443 -0.274 -24.503 1.00 46.03 80 GLN A O 1
ATOM 622 N N . GLN A 1 81 ? 38.567 -1.996 -25.404 1.00 42.19 81 GLN A N 1
ATOM 623 C CA . GLN A 1 81 ? 39.507 -1.194 -26.182 1.00 42.19 81 GLN A CA 1
ATOM 624 C C . GLN A 1 81 ? 38.789 -0.754 -27.471 1.00 42.19 81 GLN A C 1
ATOM 626 O O . GLN A 1 81 ? 38.386 -1.623 -28.247 1.00 42.19 81 GLN A O 1
ATOM 631 N N . PRO A 1 82 ? 38.640 0.549 -27.760 1.00 45.59 82 PRO A N 1
ATOM 632 C CA . PRO A 1 82 ? 38.358 0.987 -29.120 1.00 45.59 82 PRO A CA 1
ATOM 633 C C . PRO A 1 82 ? 39.593 0.685 -29.990 1.00 45.59 82 PRO A C 1
ATOM 635 O O . PRO A 1 82 ? 40.720 0.889 -29.521 1.00 45.59 82 PRO A O 1
ATOM 638 N N . PRO A 1 83 ? 39.446 0.219 -31.242 1.00 38.03 83 PRO A N 1
ATOM 639 C CA . PRO A 1 83 ? 40.584 0.132 -32.147 1.00 38.03 83 PRO A CA 1
ATOM 640 C C . PRO A 1 83 ? 41.144 1.545 -32.411 1.00 38.03 83 PRO A C 1
ATOM 642 O O . PRO A 1 83 ? 40.370 2.492 -32.570 1.00 38.03 83 PRO A O 1
ATOM 645 N N . PRO A 1 84 ? 42.476 1.724 -32.461 1.00 41.00 84 PRO A N 1
ATOM 646 C CA . PRO A 1 84 ? 43.075 3.023 -32.726 1.00 41.00 84 PRO A CA 1
ATOM 647 C C . PRO A 1 84 ? 42.913 3.373 -34.209 1.00 41.00 84 PRO A C 1
ATOM 649 O O . PRO A 1 84 ? 43.584 2.800 -35.065 1.00 41.00 84 PRO A O 1
ATOM 652 N N . GLN A 1 85 ? 42.047 4.337 -34.522 1.00 40.50 85 GLN A N 1
ATOM 653 C CA . GLN A 1 85 ? 42.084 5.034 -35.808 1.00 40.50 85 GLN A CA 1
ATOM 654 C C . GLN A 1 85 ? 42.948 6.291 -35.673 1.00 40.50 85 GLN A C 1
ATOM 656 O O . GLN A 1 85 ? 42.648 7.211 -34.915 1.00 40.50 85 GLN A O 1
ATOM 661 N N . GLN A 1 86 ? 44.074 6.271 -36.385 1.00 43.62 86 GLN A N 1
ATOM 662 C CA . GLN A 1 86 ? 45.011 7.378 -36.550 1.00 43.62 86 GLN A CA 1
ATOM 663 C C . GLN A 1 86 ? 44.569 8.342 -37.669 1.00 43.62 86 GLN A C 1
ATOM 665 O O . GLN A 1 86 ? 43.961 7.905 -38.641 1.00 43.62 86 GLN A O 1
ATOM 670 N N . GLN A 1 87 ? 45.054 9.594 -37.542 1.00 40.22 87 GLN A N 1
ATOM 671 C CA . GLN A 1 87 ? 45.114 10.730 -38.500 1.00 40.22 87 GLN A CA 1
ATOM 672 C C . GLN A 1 87 ? 43.847 11.618 -38.579 1.00 40.22 87 GLN A C 1
ATOM 674 O O . GLN A 1 87 ? 42.752 11.100 -38.706 1.00 40.22 87 GLN A O 1
ATOM 679 N N . GLN A 1 88 ? 43.884 12.965 -38.533 1.00 36.84 88 GLN A N 1
ATOM 680 C CA . GLN A 1 88 ? 44.958 13.981 -38.590 1.00 36.84 88 GLN A CA 1
ATOM 681 C C . GLN A 1 88 ? 44.378 15.390 -38.234 1.00 36.84 88 GLN A C 1
ATOM 683 O O . GLN A 1 88 ? 43.256 15.652 -38.640 1.00 36.84 88 GLN A O 1
ATOM 688 N N . GLN A 1 89 ? 45.172 16.271 -37.573 1.00 36.38 89 GLN A N 1
ATOM 689 C CA . GLN A 1 89 ? 45.204 17.777 -37.607 1.00 36.38 89 GLN A CA 1
ATOM 690 C C . GLN A 1 89 ? 43.909 18.593 -37.282 1.00 36.38 89 GLN A C 1
ATOM 692 O O . GLN A 1 89 ? 42.838 18.241 -37.732 1.00 36.38 89 GLN A O 1
ATOM 697 N N . GLN A 1 90 ? 43.848 19.730 -36.557 1.00 38.47 90 GLN A N 1
ATOM 698 C CA . GLN A 1 90 ? 44.760 20.805 -36.103 1.00 38.47 90 GLN A CA 1
ATOM 699 C C . GLN A 1 90 ? 44.081 21.614 -34.938 1.00 38.47 90 GLN A C 1
ATOM 701 O O . GLN A 1 90 ? 42.863 21.600 -34.808 1.00 38.47 90 GLN A O 1
ATOM 706 N N . GLN A 1 91 ? 44.889 22.295 -34.104 1.00 32.84 91 GLN A N 1
ATOM 707 C CA . GLN A 1 91 ? 44.630 23.138 -32.891 1.00 32.84 91 GLN A CA 1
ATOM 708 C C . GLN A 1 91 ? 43.635 24.334 -33.030 1.00 32.84 91 GLN A C 1
ATOM 710 O O . GLN A 1 91 ? 43.289 24.636 -34.170 1.00 32.84 91 GLN A O 1
ATOM 715 N N . PRO A 1 92 ? 43.240 25.100 -31.957 1.00 43.25 92 PRO A N 1
ATOM 716 C CA . PRO A 1 92 ? 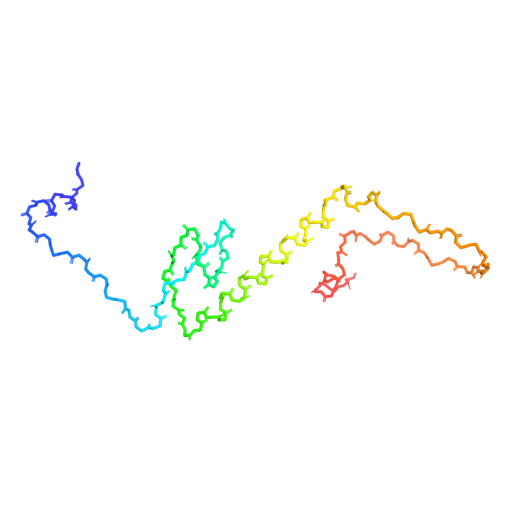43.855 25.296 -30.617 1.00 43.25 92 PRO A CA 1
ATOM 717 C C . PRO A 1 92 ? 42.899 25.105 -29.393 1.00 43.25 92 PRO A C 1
ATOM 719 O O . PRO A 1 92 ? 41.721 24.797 -29.565 1.00 43.25 92 PRO A O 1
ATOM 722 N N . PRO A 1 93 ? 43.402 25.187 -28.137 1.00 43.69 93 PRO A N 1
ATOM 723 C CA . PRO A 1 93 ? 42.855 24.469 -26.988 1.00 43.69 93 PRO A CA 1
ATOM 724 C C . PRO A 1 93 ? 41.665 25.196 -26.355 1.00 43.69 93 PRO A C 1
ATOM 726 O O . PRO A 1 93 ? 41.785 26.349 -25.940 1.00 43.69 93 PRO A O 1
ATOM 729 N N . LYS A 1 94 ? 40.532 24.504 -26.189 1.00 40.38 94 LYS A N 1
ATOM 730 C CA . LYS A 1 94 ? 39.541 24.936 -25.200 1.00 40.38 94 LYS A CA 1
ATOM 731 C C . LYS A 1 94 ? 40.017 24.491 -23.826 1.00 40.38 94 LYS A C 1
ATOM 733 O O . LYS A 1 94 ? 40.200 23.305 -23.566 1.00 40.38 94 LYS A O 1
ATOM 738 N N . GLN A 1 95 ? 40.291 25.512 -23.025 1.00 39.66 95 GLN A N 1
ATOM 739 C CA . GLN A 1 95 ? 40.659 25.489 -21.623 1.00 39.66 95 GLN A CA 1
ATOM 740 C C . GLN A 1 95 ? 40.038 24.310 -20.874 1.00 39.66 95 GLN A C 1
ATOM 742 O O . GLN A 1 95 ? 38.828 24.096 -20.890 1.00 39.66 95 GLN A O 1
ATOM 747 N N . GLN A 1 96 ? 40.912 23.587 -20.176 1.00 48.78 96 GLN A N 1
ATOM 748 C CA . GLN A 1 96 ? 40.564 22.866 -18.965 1.00 48.78 96 GLN A CA 1
ATOM 749 C C . GLN A 1 96 ? 39.903 23.845 -17.994 1.00 48.78 96 GLN A C 1
ATOM 751 O O . GLN A 1 96 ? 40.574 24.460 -17.169 1.00 48.78 96 GLN A O 1
ATOM 756 N N . GLU A 1 97 ? 38.584 23.953 -18.044 1.00 43.59 97 GLU A N 1
ATOM 757 C CA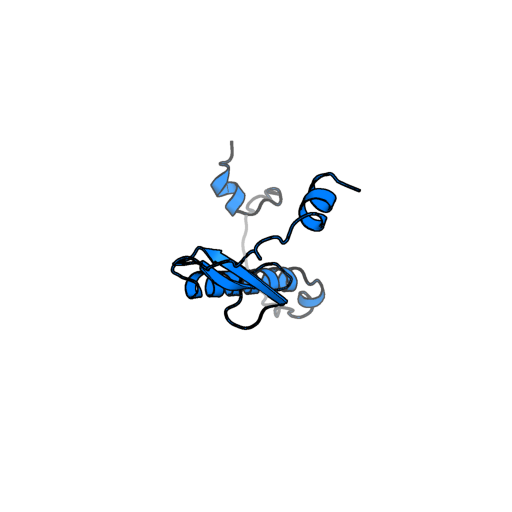 . GLU A 1 97 ? 37.855 24.136 -16.806 1.00 43.59 97 GLU A CA 1
ATOM 758 C C . GLU A 1 97 ? 37.747 22.750 -16.184 1.00 43.59 97 GLU A C 1
ATOM 760 O O . GLU A 1 97 ? 36.956 21.900 -16.596 1.00 43.59 97 GLU A O 1
ATOM 765 N N . LYS A 1 98 ? 38.593 22.512 -15.177 1.00 43.84 98 LYS A N 1
ATOM 766 C CA . LYS A 1 98 ? 38.228 21.654 -14.052 1.00 43.84 98 LYS A CA 1
ATOM 767 C C . LYS A 1 98 ? 36.959 22.257 -13.438 1.00 43.84 98 LYS A C 1
ATOM 769 O O . LYS A 1 98 ? 37.024 22.949 -12.433 1.00 43.84 98 LYS A O 1
ATOM 774 N N . SER A 1 99 ? 35.823 22.077 -14.097 1.00 46.94 99 SER A N 1
ATOM 775 C CA . SER A 1 99 ? 34.528 22.378 -13.519 1.00 46.94 99 SER A CA 1
ATOM 776 C C . SER A 1 99 ? 34.244 21.220 -12.584 1.00 46.94 99 SER A C 1
ATOM 778 O O . SER A 1 99 ? 34.028 20.097 -13.041 1.00 46.94 99 SER A O 1
ATOM 780 N N . ASP A 1 100 ? 34.358 21.517 -11.293 1.00 53.41 100 ASP A N 1
ATOM 781 C CA . ASP A 1 100 ? 33.980 20.705 -10.144 1.00 53.41 100 ASP A CA 1
ATOM 782 C C . ASP A 1 100 ? 32.889 19.689 -10.462 1.00 53.41 100 ASP A C 1
ATOM 784 O O . ASP A 1 100 ? 31.936 20.016 -11.168 1.00 53.41 100 ASP A O 1
ATOM 788 N N . GLY A 1 101 ? 33.063 18.468 -9.938 1.00 55.78 101 GLY A N 1
ATOM 789 C CA . GLY A 1 101 ? 32.290 17.244 -10.194 1.00 55.78 101 GLY A CA 1
ATOM 790 C C . GLY A 1 101 ? 30.809 17.316 -9.817 1.00 55.78 101 GLY A C 1
ATOM 791 O O . GLY A 1 101 ? 30.297 16.508 -9.048 1.00 55.78 101 GLY A O 1
ATOM 792 N N . VAL A 1 102 ? 30.124 18.289 -10.387 1.00 57.34 102 VAL A N 1
ATOM 793 C CA . VAL A 1 102 ? 28.736 18.637 -10.199 1.00 57.34 102 VAL A CA 1
ATOM 794 C C . VAL A 1 102 ? 28.055 18.301 -11.516 1.00 57.34 102 VAL A C 1
ATOM 796 O O . VAL A 1 102 ? 28.319 18.900 -12.557 1.00 57.34 102 VAL A O 1
ATOM 799 N N . ALA A 1 103 ? 27.221 17.264 -11.475 1.00 65.19 103 ALA A N 1
ATOM 800 C CA . ALA A 1 103 ? 26.473 16.791 -12.629 1.00 65.19 103 ALA A CA 1
ATOM 801 C C . ALA A 1 103 ? 25.634 17.930 -13.238 1.00 65.19 103 ALA A C 1
ATOM 803 O O . ALA A 1 103 ? 25.059 18.734 -12.506 1.00 65.19 103 ALA A O 1
ATOM 804 N N . GLY A 1 104 ? 25.542 17.978 -14.572 1.00 68.00 104 GLY A N 1
ATOM 805 C CA . GLY A 1 104 ? 24.955 19.103 -15.319 1.00 68.00 104 GLY A CA 1
ATOM 806 C C . GLY A 1 104 ? 23.550 19.531 -14.875 1.00 68.00 104 GLY A C 1
ATOM 807 O O . GLY A 1 104 ? 23.250 20.717 -14.895 1.00 68.00 104 GLY A O 1
ATOM 808 N N . TRP A 1 105 ? 22.733 18.610 -14.352 1.00 70.88 105 TRP A N 1
ATOM 809 C CA . TRP A 1 105 ? 21.397 18.925 -13.826 1.00 70.88 105 TRP A CA 1
ATOM 810 C C . TRP A 1 105 ? 21.417 19.839 -12.586 1.00 70.88 105 TRP A C 1
ATOM 812 O O . TRP A 1 105 ? 20.478 20.594 -12.351 1.00 70.88 105 TRP A O 1
ATOM 822 N N . ILE A 1 106 ? 22.493 19.799 -11.793 1.00 70.56 106 ILE A N 1
ATOM 823 C CA . ILE A 1 106 ? 22.669 20.663 -10.617 1.00 70.56 106 ILE A CA 1
ATOM 824 C C . ILE A 1 106 ? 22.973 22.097 -11.077 1.00 70.56 106 ILE A C 1
ATOM 826 O O . ILE A 1 106 ? 22.543 23.058 -10.446 1.00 70.56 106 ILE A O 1
ATOM 830 N N . LYS A 1 107 ? 23.652 22.266 -12.218 1.00 69.94 107 LYS A N 1
ATOM 831 C CA . LYS A 1 107 ? 23.929 23.588 -12.796 1.00 69.94 107 LYS A CA 1
ATOM 832 C C . LYS A 1 107 ? 22.647 24.262 -13.304 1.00 69.94 107 LYS A C 1
ATOM 834 O O . LYS A 1 107 ? 22.485 25.462 -13.096 1.00 69.94 107 LYS A O 1
ATOM 839 N N . ASP A 1 108 ? 21.721 23.475 -13.855 1.00 73.12 108 ASP A N 1
ATOM 840 C CA . ASP A 1 108 ? 20.412 23.950 -14.328 1.00 73.12 108 ASP A CA 1
ATOM 841 C C . ASP A 1 108 ? 19.453 24.322 -13.186 1.00 73.12 108 ASP A C 1
ATOM 843 O O . ASP A 1 108 ? 18.616 25.208 -13.343 1.00 73.12 108 ASP A O 1
ATOM 847 N N . MET A 1 109 ? 19.584 23.681 -12.020 1.00 74.94 109 MET A N 1
ATOM 848 C CA . MET A 1 109 ? 18.738 23.956 -10.850 1.00 74.94 109 MET A CA 1
ATOM 849 C C . MET A 1 109 ? 19.216 25.149 -10.021 1.00 74.94 109 MET A C 1
ATOM 851 O O . MET A 1 109 ? 18.394 25.840 -9.422 1.00 74.94 109 MET A O 1
ATOM 855 N N . PHE A 1 110 ? 20.529 25.383 -9.957 1.00 74.06 110 PHE A N 1
ATOM 856 C CA . PHE A 1 110 ? 21.096 26.329 -8.993 1.00 74.06 110 PHE A CA 1
ATOM 857 C C . PHE A 1 110 ? 21.730 27.575 -9.592 1.00 74.06 110 PHE A C 1
ATOM 859 O O . PHE A 1 110 ? 22.096 28.425 -8.795 1.00 74.06 110 PHE A O 1
ATOM 866 N N . GLY A 1 111 ? 21.816 27.707 -10.925 1.00 56.53 111 GLY A N 1
ATOM 867 C CA . GLY A 1 111 ? 22.194 28.945 -11.619 1.00 56.53 111 GLY A CA 1
ATOM 868 C C . GLY A 1 111 ? 23.525 29.541 -11.144 1.00 56.53 111 GLY A C 1
ATOM 869 O O . GLY A 1 111 ? 23.620 30.128 -10.074 1.00 56.53 111 GLY A O 1
ATOM 870 N N . SER A 1 112 ? 24.582 29.410 -11.946 1.00 57.66 112 SER A N 1
ATOM 871 C CA . SER A 1 112 ? 25.895 29.973 -11.590 1.00 57.66 112 SER A CA 1
ATOM 872 C C . SER A 1 112 ? 25.798 31.468 -11.267 1.00 57.66 112 SER A C 1
ATOM 874 O O . SER A 1 112 ? 25.332 32.240 -12.102 1.00 57.66 112 SER A O 1
ATOM 876 N N . ASN A 1 113 ? 26.224 31.835 -10.058 1.00 47.88 113 ASN A N 1
ATOM 877 C CA . ASN A 1 113 ? 26.506 33.215 -9.667 1.00 47.88 113 ASN A CA 1
ATOM 878 C C . ASN A 1 113 ? 27.887 33.617 -10.194 1.00 47.88 113 ASN A C 1
ATOM 880 O O . ASN A 1 113 ? 28.781 32.736 -10.168 1.00 47.88 113 ASN A O 1
#